Protein AF-A0A1L6TC59-F1 (afdb_monomer_lite)

pLDDT: mean 91.4, std 10.43, range [41.75, 98.44]

Radius of gyration: 25.55 Å; chains: 1; bounding box: 69×34×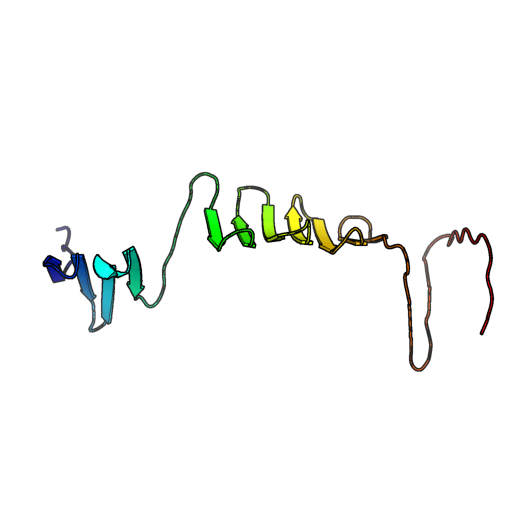67 Å

Foldseek 3Di:
DPDPQWPDWDADPQGIKTWGDDPNDIWIWTQGDVVSDTDTDDPDDDDDDPAKDWDDDVQWIWIDGPFKTKTDDPDFAIWMDGPQKTWGDDPHWIFIDHPDTDTDDPDDDDDDPPDDDDDDPDDDDDDDPDDDDD

Sequence (134 aa):
MASSIISSVISDKDGVELNALKDDKTTTLSLQSEQSLLTAAADEILVKAQKNQVLSVQDSSISVDDKSIQLSVGDGTYIKIEDGKIELSCNGNSIELGSDIKINGANITVSSQNTTTVSATQEVALKAMTVSAS

Structure (mmCIF, N/CA/C/O backbone):
data_AF-A0A1L6TC59-F1
#
_entry.id   AF-A0A1L6TC59-F1
#
loop_
_atom_site.group_PDB
_atom_site.id
_atom_site.type_symbol
_atom_site.label_atom_id
_atom_site.label_alt_id
_atom_site.label_comp_id
_atom_site.label_asym_id
_atom_site.label_entity_id
_atom_site.label_seq_id
_atom_site.pdbx_PDB_ins_code
_atom_site.Cartn_x
_atom_site.Cartn_y
_atom_site.Cartn_z
_atom_site.occupancy
_atom_site.B_iso_or_equiv
_atom_site.auth_seq_id
_atom_site.auth_comp_id
_atom_site.auth_asym_id
_atom_site.auth_atom_id
_atom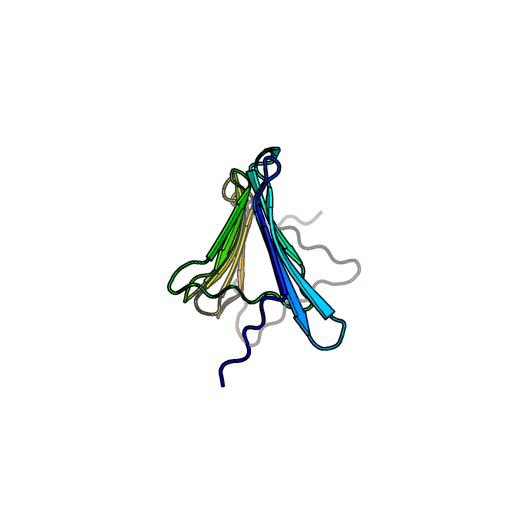_site.pdbx_PDB_model_num
ATOM 1 N N . MET A 1 1 ? -35.138 -13.874 19.496 1.00 41.75 1 MET A N 1
ATOM 2 C CA . MET A 1 1 ? -34.693 -13.016 20.614 1.00 41.75 1 MET A CA 1
ATOM 3 C C . MET A 1 1 ? -33.309 -12.512 20.265 1.00 41.75 1 MET A C 1
ATOM 5 O O . MET A 1 1 ? -32.438 -13.340 20.035 1.00 41.75 1 MET A O 1
ATOM 9 N N . ALA A 1 2 ? -33.124 -11.201 20.107 1.00 42.78 2 ALA A N 1
ATOM 10 C CA . ALA A 1 2 ? -31.795 -10.640 19.885 1.00 42.78 2 ALA A CA 1
ATOM 11 C C . ALA A 1 2 ? -31.017 -10.781 21.198 1.00 42.78 2 AL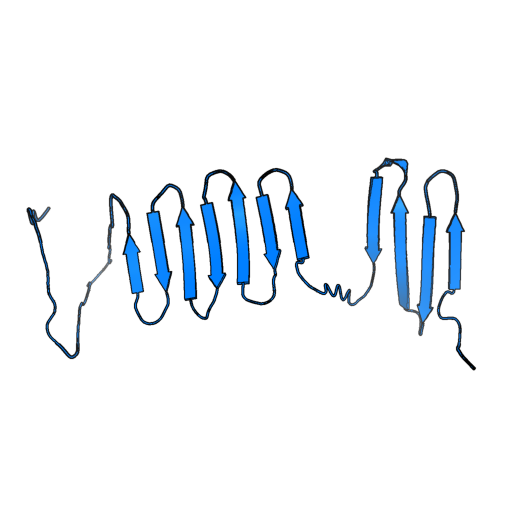A A C 1
ATOM 13 O O . ALA A 1 2 ? -31.303 -10.078 22.163 1.00 42.78 2 ALA A O 1
ATOM 14 N N . SER A 1 3 ? -30.118 -11.762 21.267 1.00 53.88 3 SER A N 1
ATOM 15 C CA . SER A 1 3 ? -29.187 -11.882 22.386 1.00 53.88 3 SER A CA 1
ATOM 16 C C . SER A 1 3 ? -28.297 -10.648 22.345 1.00 53.88 3 SER A C 1
ATOM 18 O O . SER A 1 3 ? -27.533 -10.488 21.397 1.00 53.88 3 SER A O 1
ATOM 20 N N . SER A 1 4 ? -28.433 -9.743 23.313 1.00 54.75 4 SER A N 1
ATOM 21 C CA . SER A 1 4 ? -27.481 -8.644 23.460 1.00 54.75 4 SER A CA 1
ATOM 22 C C . SER A 1 4 ? -26.103 -9.255 23.721 1.00 54.75 4 SER A C 1
ATOM 24 O O . SER A 1 4 ? -25.932 -9.974 24.699 1.00 54.75 4 SER A O 1
ATOM 26 N N . ILE A 1 5 ? -25.157 -9.030 22.806 1.00 76.88 5 ILE A N 1
ATOM 27 C CA . ILE A 1 5 ? -23.789 -9.586 22.837 1.00 76.88 5 ILE A CA 1
ATOM 28 C C . ILE A 1 5 ? -22.891 -8.784 23.804 1.00 76.88 5 ILE A C 1
ATOM 30 O O . ILE A 1 5 ? -21.811 -9.232 24.179 1.00 76.88 5 ILE A O 1
ATOM 34 N N . ILE A 1 6 ? -23.344 -7.600 24.236 1.00 82.06 6 ILE A N 1
ATOM 35 C CA . ILE A 1 6 ? -22.612 -6.733 25.164 1.00 82.06 6 ILE A CA 1
ATOM 36 C C . ILE A 1 6 ? -22.714 -7.317 26.574 1.00 82.06 6 ILE A C 1
ATOM 38 O O . ILE A 1 6 ? -23.806 -7.379 27.142 1.00 82.06 6 ILE A O 1
ATOM 42 N N . SER A 1 7 ? -21.571 -7.722 27.127 1.00 87.00 7 SER A N 1
ATOM 43 C CA . SER A 1 7 ? -21.454 -8.261 28.482 1.00 87.00 7 SER A CA 1
ATOM 44 C C . SER A 1 7 ? -21.282 -7.163 29.528 1.00 87.00 7 SER A C 1
ATOM 46 O O . SER A 1 7 ? -21.800 -7.301 30.634 1.00 87.00 7 SER A O 1
ATOM 48 N N . SER A 1 8 ? -20.582 -6.069 29.206 1.00 91.94 8 SER A N 1
ATOM 49 C CA . SER A 1 8 ? -20.462 -4.921 30.111 1.00 91.94 8 SER A CA 1
ATOM 50 C C . SER A 1 8 ? -20.146 -3.611 29.390 1.00 91.94 8 SER A C 1
ATOM 52 O O . SER A 1 8 ? -19.611 -3.592 28.281 1.00 91.94 8 SER A O 1
ATOM 54 N N . VAL A 1 9 ? -20.495 -2.511 30.059 1.00 94.06 9 VAL A N 1
ATOM 55 C CA . VAL A 1 9 ? -20.098 -1.144 29.715 1.00 94.06 9 VAL A CA 1
ATOM 56 C C . VAL A 1 9 ? -19.513 -0.518 30.974 1.00 94.06 9 VAL A C 1
ATOM 58 O O . VAL A 1 9 ? -20.197 -0.463 31.997 1.00 94.06 9 VAL A O 1
ATOM 61 N N . ILE A 1 10 ? -18.264 -0.069 30.910 1.00 92.88 10 ILE A N 1
ATOM 62 C CA . ILE A 1 10 ? -17.589 0.666 31.982 1.00 92.88 10 ILE A CA 1
ATOM 63 C C . ILE A 1 10 ? -17.434 2.104 31.497 1.00 92.88 10 ILE A C 1
ATOM 65 O O . ILE A 1 10 ? -17.012 2.336 30.369 1.00 92.88 10 ILE A O 1
ATOM 69 N N . SER A 1 11 ? -17.820 3.074 32.322 1.00 95.56 11 SER A N 1
ATOM 70 C CA . SER A 1 11 ? -17.607 4.490 32.037 1.00 95.56 11 SER A CA 1
ATOM 71 C C . SER A 1 11 ? -17.190 5.195 33.316 1.00 95.56 11 SER A C 1
ATOM 73 O O . SER A 1 11 ? -17.922 5.178 34.306 1.00 95.56 11 SER A O 1
ATOM 75 N N . ASP A 1 12 ? -16.004 5.788 33.291 1.00 93.62 12 ASP A N 1
ATOM 76 C CA . ASP A 1 12 ? -15.398 6.473 34.426 1.00 93.62 12 ASP A CA 1
ATOM 77 C C . ASP A 1 12 ? -14.526 7.652 33.953 1.00 93.62 12 ASP A C 1
ATOM 79 O O . ASP A 1 12 ? -14.689 8.166 32.844 1.00 93.62 12 ASP A O 1
ATOM 83 N N . LYS A 1 13 ? -13.632 8.135 34.823 1.00 93.25 13 LYS A N 1
ATOM 84 C CA . LYS A 1 13 ? -12.718 9.242 34.509 1.00 93.25 13 LYS A CA 1
ATOM 85 C C . LYS A 1 13 ? -11.688 8.880 33.427 1.00 93.25 13 LYS A C 1
ATOM 87 O O . LYS A 1 13 ? -11.228 9.777 32.721 1.00 93.25 13 LYS A O 1
ATOM 92 N N . ASP A 1 14 ? -11.348 7.598 33.307 1.00 92.25 14 ASP A N 1
ATOM 93 C CA . ASP A 1 14 ? -10.318 7.073 32.409 1.00 92.25 14 ASP A CA 1
ATOM 94 C C . ASP A 1 14 ? -10.893 6.804 31.010 1.00 92.25 14 ASP A C 1
ATOM 96 O O . ASP A 1 14 ? -10.160 6.813 30.017 1.00 92.25 14 ASP A O 1
ATOM 100 N N . GLY A 1 15 ? -12.222 6.671 30.905 1.00 95.38 15 GLY A N 1
ATOM 101 C CA . GLY A 1 15 ? -12.934 6.742 29.638 1.00 95.38 15 GLY A CA 1
ATOM 102 C C . GLY A 1 15 ? -14.179 5.867 29.561 1.00 95.38 15 GLY A C 1
ATOM 103 O O . GLY A 1 15 ? -14.982 5.812 30.493 1.00 95.38 15 GLY A O 1
ATOM 104 N N . VAL A 1 16 ? -14.375 5.227 28.406 1.00 96.38 16 VAL A N 1
ATOM 105 C CA . VAL A 1 16 ? -15.480 4.289 28.154 1.00 96.38 16 VAL A CA 1
ATOM 106 C C . VAL A 1 16 ? -14.916 2.991 27.602 1.00 96.38 16 VAL A C 1
ATOM 108 O O . VAL A 1 16 ? -14.161 3.022 26.638 1.00 96.38 16 VAL A O 1
ATOM 111 N N . GLU A 1 17 ? -15.330 1.860 28.157 1.00 95.88 17 GLU A N 1
ATOM 112 C CA . GLU A 1 17 ? -14.983 0.522 27.692 1.00 95.88 17 GLU A CA 1
ATOM 113 C C . GLU A 1 17 ? -16.252 -0.303 27.468 1.00 95.88 17 GLU A C 1
ATOM 115 O O . GLU A 1 17 ? -17.131 -0.390 28.328 1.00 95.88 17 GLU A O 1
ATOM 120 N N . LEU A 1 18 ? -16.349 -0.913 26.292 1.00 95.38 18 LEU A N 1
ATOM 121 C CA . LEU A 1 18 ? -17.414 -1.826 25.904 1.00 95.38 18 LEU A CA 1
ATOM 122 C C . LEU A 1 18 ? -16.824 -3.223 25.775 1.00 95.38 18 LEU A C 1
ATOM 124 O O . LEU A 1 18 ? -15.936 -3.435 24.951 1.00 95.38 18 LEU A O 1
ATOM 128 N N . ASN A 1 19 ? -17.355 -4.176 26.537 1.00 94.00 19 ASN A N 1
ATOM 129 C CA . ASN A 1 19 ? -16.958 -5.575 26.456 1.00 94.00 19 ASN A CA 1
ATOM 130 C C . ASN A 1 19 ? -18.105 -6.433 25.937 1.00 94.00 19 ASN A C 1
ATOM 132 O O . ASN A 1 19 ? -19.258 -6.301 26.359 1.00 94.00 19 ASN A O 1
ATOM 136 N N . ALA A 1 20 ? -17.760 -7.350 25.046 1.00 92.88 20 ALA A N 1
ATOM 137 C CA . ALA A 1 20 ? -18.623 -8.404 24.550 1.00 92.88 20 ALA A CA 1
ATOM 138 C C . ALA A 1 20 ? -17.961 -9.756 24.815 1.00 92.88 20 ALA A C 1
ATOM 140 O O . ALA A 1 20 ? -16.822 -9.969 24.402 1.00 92.88 20 ALA A O 1
ATOM 141 N N . LEU A 1 21 ? -18.678 -10.665 25.478 1.00 90.06 21 LEU A N 1
ATOM 142 C CA . LEU A 1 21 ? -18.200 -12.009 25.792 1.00 90.06 21 LEU A CA 1
ATOM 143 C C . LEU A 1 21 ? -18.996 -13.038 24.990 1.00 90.06 21 LEU A C 1
ATOM 145 O O . LEU A 1 21 ? -20.228 -13.063 25.045 1.00 90.06 21 LEU A O 1
ATOM 149 N N . LYS A 1 22 ? -18.293 -13.913 24.276 1.00 88.19 22 LYS A N 1
ATOM 150 C CA . LYS A 1 22 ? -18.894 -15.059 23.596 1.00 88.19 22 LYS A CA 1
ATOM 151 C C . LYS A 1 22 ? -17.917 -16.226 23.595 1.00 88.19 22 LYS A C 1
ATOM 153 O O . LYS A 1 22 ? -16.797 -16.065 23.129 1.00 88.19 22 LYS A O 1
ATOM 158 N N . ASP A 1 23 ? -18.365 -17.392 24.060 1.00 85.81 23 ASP A N 1
ATOM 159 C CA . ASP A 1 23 ? -17.591 -18.642 24.029 1.00 85.81 23 ASP A CA 1
ATOM 160 C C . ASP A 1 23 ? -16.164 -18.461 24.598 1.00 85.81 23 ASP A C 1
ATOM 162 O O . ASP A 1 23 ? -15.176 -18.806 23.954 1.00 85.81 23 ASP A O 1
ATOM 166 N N . ASP A 1 24 ? -16.067 -17.829 25.774 1.00 83.88 24 ASP A N 1
ATOM 167 C CA . ASP A 1 24 ? -14.825 -17.462 26.484 1.00 83.88 24 ASP A CA 1
ATOM 168 C C . ASP A 1 24 ? -13.895 -16.467 25.766 1.00 83.88 24 ASP A C 1
ATOM 170 O O . ASP A 1 24 ? -12.806 -16.160 26.255 1.00 83.88 24 ASP A O 1
ATOM 174 N N . LYS A 1 25 ? -14.323 -15.902 24.634 1.00 87.44 25 LYS A N 1
ATOM 175 C CA . LYS A 1 25 ? -13.618 -14.817 23.948 1.00 87.44 25 LYS A CA 1
ATOM 176 C C . LYS A 1 25 ? -14.209 -13.469 24.324 1.00 87.44 25 LYS A C 1
ATOM 178 O O . LYS A 1 25 ? -15.425 -13.274 24.263 1.00 87.44 25 LYS A O 1
ATOM 183 N N . THR A 1 26 ? -13.329 -12.525 24.639 1.00 90.56 26 THR A N 1
ATOM 184 C CA . THR A 1 26 ? -13.690 -11.131 24.898 1.00 90.56 26 THR A CA 1
ATOM 185 C C . THR A 1 26 ? -13.324 -10.274 23.696 1.00 90.56 26 THR A C 1
ATOM 187 O O . THR A 1 26 ? -12.207 -10.342 23.190 1.00 90.56 26 THR A O 1
ATOM 190 N N . THR A 1 27 ? -14.269 -9.459 23.245 1.00 94.62 27 THR A N 1
ATOM 191 C CA . THR A 1 27 ? -14.020 -8.331 22.346 1.00 94.62 27 THR A CA 1
ATOM 192 C C . THR A 1 27 ? -14.183 -7.043 23.134 1.00 94.62 27 THR A C 1
ATOM 194 O O . THR A 1 27 ? -15.197 -6.874 23.815 1.00 94.62 27 THR A O 1
ATOM 197 N N . THR A 1 28 ? -13.216 -6.141 23.010 1.00 95.38 28 THR A N 1
ATOM 198 C CA . THR A 1 28 ? -13.194 -4.870 23.739 1.00 95.38 28 THR A CA 1
ATOM 199 C C . THR A 1 28 ? -13.107 -3.701 22.764 1.00 95.38 28 THR A C 1
ATOM 201 O O . THR A 1 28 ? -12.350 -3.753 21.794 1.00 95.38 28 THR A O 1
ATOM 204 N N . LEU A 1 29 ? -13.873 -2.642 23.024 1.00 96.62 29 LEU A N 1
ATOM 205 C CA . LEU A 1 29 ? -13.766 -1.341 22.362 1.00 96.62 29 LEU A CA 1
ATOM 206 C C . LEU A 1 29 ? -13.657 -0.263 23.443 1.00 96.62 29 LEU A C 1
ATOM 208 O O . LEU A 1 29 ? -14.596 -0.101 24.224 1.00 96.62 29 LEU A O 1
ATOM 212 N N . SER A 1 30 ? -12.548 0.476 23.473 1.00 96.44 30 SER A N 1
ATOM 213 C CA . SER A 1 30 ? -12.266 1.448 24.535 1.00 96.44 30 SER A CA 1
ATOM 214 C C . SER A 1 30 ? -11.897 2.821 23.985 1.00 96.44 30 SER A C 1
ATOM 216 O O . SER A 1 30 ? -11.045 2.939 23.109 1.00 96.44 30 SER A O 1
ATOM 218 N N . LEU A 1 31 ? -12.504 3.868 24.540 1.00 96.69 31 LEU A N 1
ATOM 219 C CA . LEU A 1 31 ? -12.097 5.261 24.379 1.00 96.69 31 LEU A CA 1
ATOM 220 C C . LEU A 1 31 ? -11.371 5.694 25.653 1.00 96.69 31 LEU A C 1
ATOM 222 O O . LEU A 1 31 ? -12.011 5.796 26.694 1.00 96.69 31 LEU A O 1
ATOM 226 N N . GLN A 1 32 ? -10.070 5.959 25.567 1.00 94.88 32 GLN A N 1
ATOM 227 C CA . GLN A 1 32 ? -9.228 6.384 26.685 1.00 94.88 32 GLN A CA 1
ATOM 228 C C . GLN A 1 32 ? -9.080 7.909 26.683 1.00 94.88 32 GLN A C 1
ATOM 230 O O . GLN A 1 32 ? -8.529 8.490 25.741 1.00 94.88 32 GLN A O 1
ATOM 235 N N . SER A 1 33 ? -9.604 8.564 27.720 1.00 91.19 33 SER A N 1
ATOM 236 C CA . SER A 1 33 ? -9.730 10.026 27.788 1.00 91.19 33 SER A CA 1
ATOM 237 C C . SER A 1 33 ? -8.371 10.726 27.901 1.00 91.19 33 SER A C 1
ATOM 239 O O . SER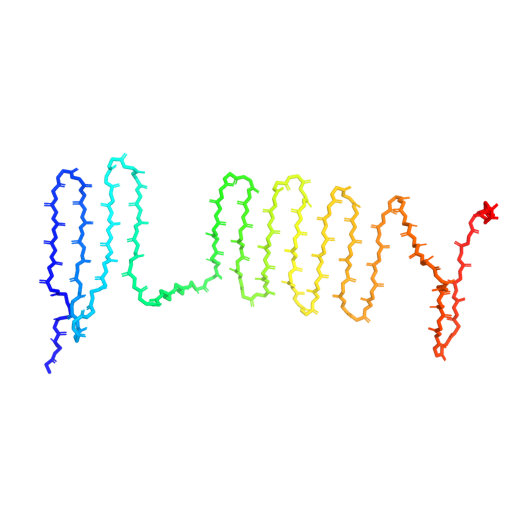 A 1 33 ? -8.124 11.699 27.189 1.00 91.19 33 SER A O 1
ATOM 241 N N . GLU A 1 34 ? -7.468 10.208 28.739 1.00 92.50 34 GLU A N 1
ATOM 242 C CA . GLU A 1 34 ? -6.158 10.817 29.004 1.00 92.50 34 GLU A CA 1
ATOM 243 C C . GLU A 1 34 ? -5.242 10.800 27.770 1.00 92.50 34 GLU A C 1
ATOM 245 O O . GLU A 1 34 ? -4.504 11.754 27.528 1.00 92.50 34 GLU A O 1
ATOM 250 N N . GLN A 1 35 ? -5.308 9.737 26.965 1.00 93.06 35 GLN A N 1
ATOM 251 C CA . GLN A 1 35 ? -4.483 9.564 25.766 1.00 93.06 35 GLN A CA 1
ATOM 252 C C . GLN A 1 35 ? -5.182 10.030 24.483 1.00 93.06 35 GLN A C 1
ATOM 254 O O . GLN A 1 35 ? -4.552 10.040 23.427 1.00 93.06 35 GLN A O 1
ATOM 259 N N . SER A 1 36 ? -6.469 10.403 24.547 1.00 93.38 36 SER A N 1
ATOM 260 C CA . SER A 1 36 ? -7.309 10.652 23.362 1.00 93.38 36 SER A CA 1
ATOM 261 C C . SER A 1 36 ? -7.247 9.496 22.351 1.00 93.38 36 SER A C 1
ATOM 263 O O . SER A 1 36 ? -7.127 9.709 21.143 1.00 93.38 36 SER A O 1
ATOM 265 N N . LEU A 1 37 ? -7.293 8.261 22.859 1.00 95.25 37 LEU A N 1
ATOM 266 C CA . LEU A 1 37 ? -7.043 7.049 22.083 1.00 95.25 37 LEU A CA 1
ATOM 267 C C . LEU A 1 37 ? -8.302 6.185 21.996 1.00 95.25 37 LEU A C 1
ATOM 269 O O . LEU A 1 37 ? -8.950 5.915 23.002 1.00 95.25 37 LEU A O 1
ATOM 273 N N . LEU A 1 38 ? -8.618 5.710 20.792 1.00 96.12 38 LEU A N 1
ATOM 274 C CA . LEU A 1 38 ? -9.610 4.663 20.565 1.00 96.12 38 LEU A CA 1
ATOM 275 C C . LEU A 1 38 ? -8.877 3.346 20.294 1.00 96.12 38 LEU A C 1
ATOM 277 O O . LEU A 1 38 ? -8.078 3.272 19.361 1.00 96.12 38 LEU A O 1
ATOM 281 N N . THR A 1 39 ? -9.158 2.309 21.078 1.00 95.94 39 THR A N 1
ATOM 282 C CA . THR A 1 39 ? -8.592 0.968 20.902 1.00 95.94 39 THR A CA 1
ATOM 283 C C . THR A 1 39 ? -9.694 -0.061 20.697 1.00 95.94 39 THR A C 1
ATOM 285 O O . THR A 1 39 ? -10.787 0.047 21.249 1.00 95.94 39 THR A O 1
ATOM 288 N N . ALA A 1 40 ? -9.405 -1.076 19.889 1.00 96.19 40 ALA A N 1
ATOM 289 C CA . ALA A 1 40 ? -10.257 -2.240 19.721 1.00 96.19 40 ALA A CA 1
ATOM 290 C C . ALA A 1 40 ? -9.391 -3.498 19.815 1.00 96.19 40 ALA A C 1
ATOM 292 O O . ALA A 1 40 ? -8.327 -3.563 19.198 1.00 96.19 40 ALA A O 1
ATOM 293 N N . ALA A 1 41 ? -9.843 -4.481 20.588 1.00 95.06 41 ALA A N 1
ATOM 294 C CA . ALA A 1 41 ? -9.193 -5.775 20.742 1.00 95.06 41 ALA A CA 1
ATOM 295 C C . ALA A 1 41 ? -10.188 -6.878 20.366 1.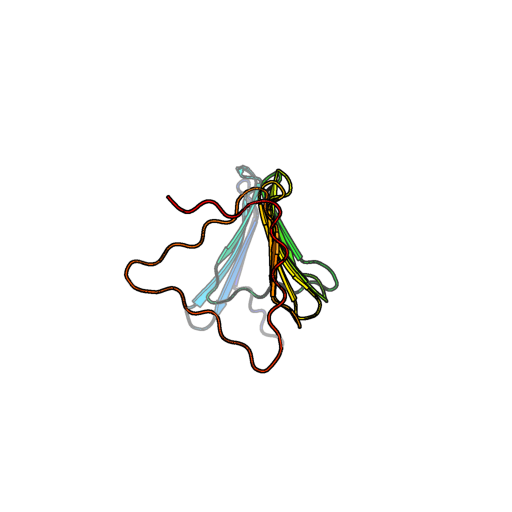00 95.06 41 ALA A C 1
ATOM 297 O O . ALA A 1 41 ? -11.238 -7.016 20.994 1.00 95.06 41 ALA A O 1
ATOM 298 N N . ALA A 1 42 ? -9.865 -7.626 19.313 1.00 93.38 42 ALA A N 1
ATOM 299 C CA . ALA A 1 42 ? -10.651 -8.731 18.774 1.00 93.38 42 ALA A CA 1
ATOM 300 C C . ALA A 1 42 ? -9.743 -9.646 17.934 1.00 93.38 42 ALA A C 1
ATOM 302 O O . ALA A 1 42 ? -8.673 -9.213 17.507 1.00 93.38 42 ALA A O 1
ATOM 303 N N . ASP A 1 43 ? -10.197 -10.868 17.637 1.00 92.12 43 ASP A N 1
ATOM 304 C CA . ASP A 1 43 ? -9.518 -11.754 16.675 1.00 92.12 43 ASP A CA 1
ATOM 305 C C . ASP A 1 43 ? -9.477 -11.123 15.268 1.00 92.12 43 ASP A C 1
ATOM 307 O O . ASP A 1 43 ? -8.490 -11.252 14.548 1.00 92.12 43 ASP A O 1
ATOM 311 N N . GLU A 1 44 ? -10.544 -10.412 14.886 1.00 93.62 44 GLU A N 1
ATOM 312 C CA . GLU A 1 44 ? -10.676 -9.726 13.600 1.00 93.62 44 GLU A CA 1
ATOM 313 C C . GLU A 1 44 ? -11.406 -8.386 13.775 1.00 93.62 44 GLU A C 1
ATOM 315 O O . GLU A 1 44 ? -12.423 -8.301 14.467 1.00 93.62 44 GLU A O 1
ATOM 320 N N . ILE A 1 45 ? -10.915 -7.337 13.106 1.00 94.94 45 ILE A N 1
ATOM 321 C CA . ILE A 1 45 ? -11.559 -6.018 13.054 1.00 94.94 45 ILE A CA 1
ATOM 322 C C . ILE A 1 45 ? -11.846 -5.678 11.593 1.00 94.94 45 ILE A C 1
ATOM 324 O O . ILE A 1 45 ? -10.934 -5.534 10.782 1.00 94.94 45 ILE A O 1
ATOM 328 N N . LEU A 1 46 ? -13.126 -5.508 11.263 1.00 94.81 46 LEU A N 1
ATOM 329 C CA . LEU A 1 46 ? -13.577 -5.130 9.927 1.00 94.81 46 LEU A CA 1
ATOM 330 C C . LEU A 1 46 ? -14.030 -3.670 9.909 1.00 94.81 46 LEU A C 1
ATOM 332 O O . LEU A 1 46 ? -15.099 -3.338 10.420 1.00 94.81 46 LEU A O 1
ATOM 336 N N . VAL A 1 47 ? -13.249 -2.805 9.261 1.00 94.50 47 VAL A N 1
ATOM 337 C CA . VAL A 1 47 ? -13.594 -1.389 9.075 1.00 94.50 47 VAL A CA 1
ATOM 338 C C . VAL A 1 47 ? -14.047 -1.164 7.634 1.00 94.50 47 VAL A C 1
ATOM 340 O O . VAL A 1 47 ? -13.243 -1.245 6.710 1.00 94.50 47 VAL A O 1
ATOM 343 N N . LYS A 1 48 ? -15.339 -0.876 7.433 1.00 94.06 48 LYS A N 1
ATOM 344 C CA . LYS A 1 48 ? -15.919 -0.565 6.114 1.00 94.06 48 LYS A CA 1
ATOM 345 C C . LYS A 1 48 ? -16.180 0.931 5.982 1.00 94.06 48 LYS A C 1
ATOM 347 O O . LYS A 1 48 ? -16.873 1.506 6.817 1.00 94.06 48 LYS A O 1
ATOM 352 N N . ALA A 1 49 ? -15.695 1.531 4.902 1.00 94.19 49 ALA A N 1
ATOM 353 C CA . ALA A 1 49 ? -16.011 2.902 4.514 1.00 94.19 49 ALA A CA 1
ATOM 354 C C . ALA A 1 49 ? -16.844 2.910 3.222 1.00 94.19 49 ALA A C 1
ATOM 356 O O . ALA A 1 49 ? -16.716 2.016 2.392 1.00 94.19 49 ALA A O 1
ATOM 357 N N . GLN A 1 50 ? -17.707 3.916 3.047 1.00 93.00 50 GLN A N 1
ATOM 358 C CA . GLN A 1 50 ? -18.509 4.076 1.820 1.00 93.00 50 GLN A CA 1
ATOM 359 C C . GLN A 1 50 ? -17.752 4.769 0.682 1.00 93.00 50 GLN A C 1
ATOM 361 O O . GLN A 1 50 ? -18.204 4.736 -0.458 1.00 93.00 50 GLN A O 1
ATOM 366 N N . LYS A 1 51 ? -16.665 5.472 1.008 1.00 91.56 51 LYS A N 1
ATOM 367 C CA . LYS A 1 51 ? -15.880 6.264 0.061 1.00 91.56 51 LYS A CA 1
ATOM 368 C C . LYS A 1 51 ? -14.400 5.995 0.279 1.00 91.56 51 LYS A C 1
ATOM 370 O O . LYS A 1 51 ? -13.849 5.098 -0.337 1.00 91.56 51 LYS A O 1
ATOM 375 N N . ASN A 1 52 ? -13.808 6.712 1.232 1.00 94.69 52 ASN A N 1
ATOM 376 C CA . ASN A 1 52 ? -12.376 6.691 1.473 1.00 94.69 52 ASN A CA 1
ATOM 377 C C . ASN A 1 52 ? -12.108 6.212 2.896 1.00 94.69 52 ASN A C 1
ATOM 379 O O . ASN A 1 52 ? -12.814 6.593 3.835 1.00 94.69 52 ASN A O 1
ATOM 383 N N . GLN A 1 53 ? -11.058 5.421 3.049 1.00 97.50 53 GLN A N 1
ATOM 384 C CA . GLN A 1 53 ? -10.461 5.087 4.329 1.00 97.50 53 GLN A CA 1
ATOM 385 C C . GLN A 1 53 ? -9.039 5.637 4.339 1.00 97.50 53 GLN A C 1
ATOM 387 O O . GLN A 1 53 ? -8.263 5.352 3.432 1.00 97.50 53 GLN A O 1
ATOM 392 N N . VAL A 1 54 ? -8.710 6.443 5.349 1.00 96.88 54 VAL A N 1
ATOM 393 C CA . VAL A 1 54 ? -7.387 7.056 5.496 1.00 96.88 54 VAL A CA 1
ATOM 394 C C . VAL A 1 54 ? -6.861 6.758 6.893 1.00 96.88 54 VAL A C 1
ATOM 396 O O . VAL A 1 54 ? -7.523 7.066 7.883 1.00 96.88 54 VAL A O 1
ATOM 399 N N . LEU A 1 55 ? -5.668 6.173 6.962 1.00 97.06 55 LEU A N 1
ATOM 400 C CA . LEU A 1 55 ? -4.861 6.065 8.173 1.00 97.06 55 LEU A CA 1
ATOM 401 C C . LEU A 1 55 ? -3.658 6.992 8.010 1.00 97.06 55 LEU A C 1
ATOM 403 O O . LEU A 1 55 ? -2.862 6.789 7.099 1.00 97.06 55 LEU A O 1
ATOM 407 N N . SER A 1 56 ? -3.520 8.008 8.861 1.00 97.12 56 SER A N 1
ATOM 408 C CA . SER A 1 56 ? -2.497 9.048 8.699 1.00 97.12 56 SER A CA 1
ATOM 409 C C . SER A 1 56 ? -1.763 9.372 9.993 1.00 97.12 56 SER A C 1
ATOM 411 O O . SER A 1 56 ? -2.378 9.457 11.056 1.00 97.12 56 SER A O 1
ATOM 413 N N . VAL A 1 57 ? -0.465 9.647 9.875 1.00 96.69 57 VAL A N 1
ATOM 414 C CA . VAL A 1 57 ? 0.374 10.244 10.918 1.00 96.69 57 VAL A CA 1
ATOM 415 C C . VAL A 1 57 ? 1.166 11.374 10.269 1.00 96.69 57 VAL A C 1
ATOM 417 O O . VAL A 1 57 ? 2.047 11.115 9.452 1.00 96.69 57 VAL A O 1
ATOM 420 N N . GLN A 1 58 ? 0.857 12.622 10.636 1.00 95.31 58 GLN A N 1
ATOM 421 C CA . GLN A 1 58 ? 1.434 13.814 9.996 1.00 95.31 58 GLN A CA 1
ATOM 422 C C . GLN A 1 58 ? 1.272 13.741 8.462 1.00 95.31 58 GLN A C 1
ATOM 424 O O . GLN A 1 58 ? 0.155 13.540 7.989 1.00 95.31 58 GLN A O 1
ATOM 429 N N . ASP A 1 59 ? 2.367 13.847 7.705 1.00 94.62 59 ASP A N 1
ATOM 430 C CA . ASP A 1 59 ? 2.379 13.806 6.236 1.00 94.62 59 ASP A CA 1
ATOM 431 C C . ASP A 1 59 ? 2.433 12.378 5.659 1.00 94.62 59 ASP A C 1
ATOM 433 O O . ASP A 1 59 ? 2.451 12.186 4.441 1.00 94.62 59 ASP A O 1
ATOM 437 N N . SER A 1 60 ? 2.485 11.357 6.520 1.00 97.56 60 SER A N 1
ATOM 438 C CA . SER A 1 60 ? 2.455 9.955 6.104 1.00 97.56 60 SER A CA 1
ATOM 439 C C . SER A 1 60 ? 1.033 9.413 6.144 1.00 97.56 60 SER A C 1
ATOM 441 O O . SER A 1 60 ? 0.300 9.642 7.109 1.00 97.56 60 SER A O 1
ATOM 443 N N . SER A 1 61 ? 0.631 8.669 5.115 1.00 97.94 61 SER A N 1
ATOM 444 C CA . SER A 1 61 ? -0.716 8.104 5.040 1.00 97.94 61 SER A CA 1
ATOM 445 C C . SER A 1 61 ? -0.795 6.786 4.275 1.00 97.94 61 SER A C 1
ATOM 447 O O . SER A 1 61 ? 0.007 6.506 3.385 1.00 97.94 61 SER A O 1
ATOM 449 N N . ILE A 1 62 ? -1.800 5.991 4.636 1.00 98.12 62 ILE A N 1
ATOM 450 C CA . ILE A 1 62 ? -2.342 4.888 3.850 1.00 98.12 62 ILE A CA 1
ATOM 451 C C . ILE A 1 62 ? -3.772 5.285 3.495 1.00 98.12 62 ILE A C 1
ATOM 453 O O . ILE A 1 62 ? -4.595 5.479 4.393 1.00 98.12 62 ILE A O 1
ATOM 457 N N . SER A 1 63 ? -4.070 5.415 2.207 1.00 97.50 63 SER A N 1
ATOM 458 C CA . SER A 1 63 ? -5.410 5.718 1.714 1.00 97.50 63 SER A CA 1
ATOM 459 C C . SER A 1 63 ? -5.921 4.605 0.814 1.00 97.50 63 SER A C 1
ATOM 461 O O . SER A 1 63 ? -5.211 4.131 -0.071 1.00 97.50 63 SER A O 1
ATOM 463 N N . VAL A 1 64 ? -7.170 4.215 1.038 1.00 97.69 64 VAL A N 1
ATOM 464 C CA . VAL A 1 64 ? -7.914 3.270 0.207 1.00 97.69 64 VAL A CA 1
ATOM 465 C C . VAL A 1 64 ? -9.196 3.957 -0.241 1.00 97.69 64 VAL A C 1
ATOM 467 O O . VAL A 1 64 ? -9.950 4.466 0.596 1.00 97.69 64 VAL A O 1
ATOM 470 N N . ASP A 1 65 ? -9.440 3.969 -1.544 1.00 95.12 65 ASP A N 1
ATOM 471 C CA . ASP A 1 65 ? -10.704 4.396 -2.145 1.00 95.12 65 ASP A CA 1
ATOM 472 C C . ASP A 1 65 ? -11.242 3.318 -3.106 1.00 95.12 65 ASP A C 1
ATOM 474 O O . ASP A 1 65 ? -10.804 2.166 -3.078 1.00 95.12 65 ASP A O 1
ATOM 478 N N . ASP A 1 66 ? -12.257 3.651 -3.904 1.00 94.00 66 ASP A N 1
ATOM 479 C CA . ASP A 1 66 ? -12.932 2.705 -4.796 1.00 94.00 66 ASP A CA 1
ATOM 480 C C . ASP A 1 66 ? -12.071 2.239 -5.981 1.00 94.00 66 ASP A C 1
ATOM 482 O O . ASP A 1 66 ? -12.395 1.226 -6.608 1.00 94.00 66 ASP A O 1
ATOM 486 N N . LYS A 1 67 ? -10.990 2.960 -6.294 1.00 94.81 67 LYS A N 1
ATOM 487 C CA . LYS A 1 67 ? -10.152 2.736 -7.482 1.00 94.81 67 LYS A CA 1
ATOM 488 C C . LYS A 1 67 ? -8.673 2.601 -7.165 1.00 94.81 67 LYS A C 1
ATOM 490 O O . LYS A 1 67 ? -7.915 2.158 -8.032 1.00 94.81 67 LYS A O 1
ATOM 495 N N . SER A 1 68 ? -8.260 2.982 -5.960 1.00 97.19 68 SER A N 1
ATOM 496 C CA . SER A 1 68 ? -6.861 3.116 -5.614 1.00 97.19 68 SER A CA 1
ATOM 497 C C . SER A 1 68 ? -6.516 2.695 -4.188 1.00 97.19 68 SER A C 1
ATOM 499 O O . SER A 1 68 ? -7.317 2.749 -3.250 1.00 97.19 68 SER A O 1
ATOM 501 N N . ILE A 1 69 ? -5.264 2.269 -4.043 1.00 98.12 69 ILE A N 1
ATOM 502 C CA . ILE A 1 69 ? -4.582 2.068 -2.767 1.00 98.12 69 ILE A CA 1
ATOM 503 C C . ILE A 1 69 ? -3.279 2.854 -2.849 1.00 98.12 69 ILE A C 1
ATOM 505 O O . ILE A 1 69 ? -2.488 2.635 -3.767 1.00 98.12 69 ILE A O 1
ATOM 509 N N . GLN A 1 70 ? -3.034 3.744 -1.892 1.00 98.06 70 GLN A N 1
ATOM 510 C CA . GLN A 1 70 ? -1.824 4.557 -1.859 1.00 98.06 70 GLN A CA 1
ATOM 511 C C . GLN A 1 70 ? -1.180 4.548 -0.475 1.00 98.06 70 GLN A C 1
ATOM 513 O O . GLN A 1 70 ? -1.850 4.703 0.544 1.00 98.06 70 GLN A O 1
ATOM 518 N N . LEU A 1 71 ? 0.141 4.391 -0.460 1.00 98.38 71 LEU A N 1
ATOM 519 C CA . LEU A 1 71 ? 1.006 4.612 0.689 1.00 98.38 71 LEU A CA 1
ATOM 520 C C . LEU A 1 71 ? 1.875 5.828 0.372 1.00 98.38 71 LEU A C 1
ATOM 522 O O . LEU A 1 71 ? 2.555 5.828 -0.648 1.00 98.38 71 LEU A O 1
ATOM 526 N N . SER A 1 72 ? 1.862 6.852 1.220 1.00 97.38 72 SER A N 1
ATOM 527 C CA . SER A 1 72 ? 2.604 8.102 1.014 1.00 97.38 72 SER A CA 1
ATOM 528 C C . SER A 1 72 ? 3.406 8.451 2.258 1.00 97.38 72 SER A C 1
ATOM 530 O O . SER A 1 72 ? 2.913 8.263 3.371 1.00 97.38 72 SER A O 1
ATOM 532 N N . VAL A 1 73 ? 4.612 8.992 2.081 1.00 94.44 73 VAL A N 1
ATOM 533 C CA . VAL A 1 73 ? 5.498 9.400 3.184 1.00 94.44 73 VAL A CA 1
ATOM 534 C C . VAL A 1 73 ? 6.037 10.813 2.953 1.00 94.44 73 VAL A C 1
ATOM 536 O O . VAL A 1 73 ? 7.207 10.981 2.653 1.00 94.44 73 VAL A O 1
ATOM 539 N N . GLY A 1 74 ? 5.191 11.844 3.073 1.00 85.56 74 GLY A N 1
ATOM 540 C CA . GLY A 1 74 ? 5.605 13.233 2.807 1.00 85.56 74 GLY A CA 1
ATOM 541 C C . GLY A 1 74 ? 6.230 13.433 1.416 1.00 85.56 74 GLY A C 1
ATOM 542 O O . GLY A 1 74 ? 6.119 12.557 0.570 1.00 85.56 74 GLY A O 1
ATOM 543 N N . ASP A 1 75 ? 6.797 14.621 1.162 1.00 89.25 75 ASP A N 1
ATOM 544 C CA . ASP A 1 75 ? 7.757 14.971 0.083 1.00 89.25 75 ASP A CA 1
ATOM 545 C C . ASP A 1 75 ? 7.505 14.537 -1.388 1.00 89.25 75 ASP A C 1
ATOM 547 O O . ASP A 1 75 ? 8.336 14.796 -2.260 1.00 89.25 75 ASP A O 1
ATOM 551 N N . GLY A 1 76 ? 6.350 13.952 -1.705 1.00 90.75 76 GLY A N 1
ATOM 552 C CA . GLY A 1 76 ? 6.053 13.368 -3.015 1.00 90.75 76 GLY A CA 1
ATOM 553 C C . GLY A 1 76 ? 6.492 11.906 -3.173 1.00 90.75 76 GLY A C 1
ATOM 554 O O . GLY A 1 76 ? 6.362 11.360 -4.275 1.00 90.75 76 GLY A O 1
ATOM 555 N N . THR A 1 77 ? 6.977 11.258 -2.108 1.00 97.38 77 THR A N 1
ATOM 556 C CA . THR A 1 77 ? 7.293 9.824 -2.102 1.00 97.38 77 THR A CA 1
ATOM 557 C C . THR A 1 77 ? 6.048 8.983 -1.828 1.00 97.38 77 THR A C 1
ATOM 559 O O . THR A 1 77 ? 5.371 9.156 -0.808 1.00 97.38 77 THR A O 1
ATOM 562 N N . TYR A 1 78 ? 5.749 8.038 -2.724 1.00 98.06 78 TYR A N 1
ATOM 563 C CA . TYR A 1 78 ? 4.584 7.166 -2.594 1.00 98.06 78 TYR A CA 1
ATOM 564 C C . TYR A 1 78 ? 4.699 5.841 -3.360 1.00 98.06 78 TYR A C 1
ATOM 566 O O . TYR A 1 78 ? 5.495 5.684 -4.285 1.00 98.06 78 TYR A O 1
ATOM 574 N N . ILE A 1 79 ? 3.831 4.902 -2.982 1.00 98.44 79 ILE A N 1
ATOM 575 C CA . ILE A 1 79 ? 3.457 3.711 -3.748 1.00 98.44 79 ILE A CA 1
ATOM 576 C C . ILE A 1 79 ? 1.958 3.814 -4.005 1.00 98.44 79 ILE A C 1
ATOM 578 O O . ILE A 1 79 ? 1.188 3.936 -3.053 1.00 98.44 79 ILE A O 1
ATOM 582 N N . LYS A 1 80 ? 1.537 3.761 -5.265 1.00 98.25 80 LYS A N 1
ATOM 583 C CA . LYS A 1 80 ? 0.135 3.863 -5.668 1.00 98.25 80 LYS A CA 1
ATOM 584 C C . LYS A 1 80 ? -0.240 2.689 -6.559 1.00 98.25 80 LYS A C 1
ATOM 586 O O . LYS A 1 80 ? 0.483 2.358 -7.491 1.00 98.25 80 LYS A O 1
ATOM 591 N N . ILE A 1 81 ? -1.378 2.073 -6.279 1.00 98.31 81 ILE A N 1
ATOM 592 C CA . ILE A 1 81 ? -2.038 1.113 -7.157 1.00 98.31 81 ILE A CA 1
ATOM 593 C C . ILE A 1 81 ? -3.335 1.770 -7.601 1.00 98.31 81 ILE A C 1
ATOM 595 O O . ILE A 1 81 ? -4.145 2.110 -6.747 1.00 98.31 81 ILE A O 1
ATOM 599 N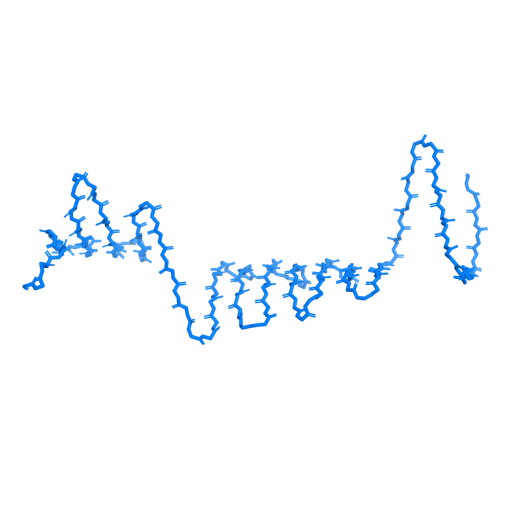 N . GLU A 1 82 ? -3.530 1.975 -8.899 1.00 97.50 82 GLU A N 1
ATOM 600 C CA . GLU A 1 82 ? -4.725 2.626 -9.451 1.00 97.50 82 GLU A CA 1
ATOM 601 C C . GLU A 1 82 ? -4.975 2.131 -10.874 1.00 97.50 82 GLU A C 1
ATOM 603 O O . GLU A 1 82 ? -4.038 2.005 -11.662 1.00 97.50 82 GLU A O 1
ATOM 608 N N . ASP A 1 83 ? -6.233 1.827 -11.207 1.00 93.81 83 ASP A N 1
ATOM 609 C CA . ASP A 1 83 ? -6.651 1.430 -12.561 1.00 93.81 83 ASP A CA 1
ATOM 610 C C . ASP A 1 83 ? -5.790 0.302 -13.179 1.00 93.81 83 ASP A C 1
ATOM 612 O O . ASP A 1 83 ? -5.450 0.310 -14.365 1.00 93.81 83 ASP A O 1
ATOM 616 N N . GLY A 1 84 ? -5.406 -0.682 -12.356 1.00 94.38 84 GLY A N 1
ATOM 617 C CA . GLY A 1 84 ? -4.581 -1.823 -12.774 1.00 94.38 84 GLY A CA 1
ATOM 618 C C . GLY A 1 84 ? -3.102 -1.495 -13.007 1.00 94.38 84 GLY A C 1
ATOM 619 O O . GLY A 1 84 ? -2.380 -2.323 -13.562 1.00 94.38 84 GLY A O 1
ATOM 620 N N . LYS A 1 85 ? -2.650 -0.309 -12.592 1.00 97.44 85 LYS A N 1
ATOM 621 C CA . LYS A 1 85 ? -1.254 0.130 -12.645 1.00 97.44 85 LYS A CA 1
ATOM 622 C C . LYS A 1 85 ? -0.658 0.209 -11.248 1.00 97.44 85 LYS A C 1
ATOM 624 O O . LYS A 1 85 ? -1.380 0.428 -10.278 1.00 97.44 85 LYS A O 1
ATOM 629 N N . ILE A 1 86 ? 0.660 0.066 -11.166 1.00 98.44 86 ILE A N 1
ATOM 630 C CA . ILE A 1 86 ? 1.448 0.300 -9.956 1.00 98.44 86 ILE A CA 1
ATOM 631 C C . ILE A 1 86 ? 2.454 1.405 -10.264 1.00 98.44 86 ILE A C 1
ATOM 633 O O . ILE A 1 86 ? 3.217 1.290 -11.219 1.00 98.44 86 ILE A O 1
ATOM 637 N N . GLU A 1 87 ? 2.474 2.451 -9.452 1.00 98.19 87 GLU A N 1
ATOM 638 C CA . GLU A 1 87 ? 3.432 3.547 -9.529 1.00 98.19 87 GLU A CA 1
ATOM 639 C C . GLU A 1 87 ? 4.212 3.644 -8.218 1.00 98.19 87 GLU A C 1
ATOM 641 O O . GLU A 1 87 ? 3.634 3.654 -7.130 1.00 98.19 87 GLU A O 1
ATOM 646 N N . LEU A 1 88 ? 5.536 3.701 -8.322 1.00 98.31 88 LEU A N 1
ATOM 647 C CA . LEU A 1 88 ? 6.435 4.005 -7.217 1.00 98.31 88 LEU A CA 1
ATOM 648 C C . LEU A 1 88 ? 7.118 5.324 -7.546 1.00 98.31 88 LEU A C 1
ATOM 650 O O . LEU A 1 88 ? 7.798 5.408 -8.565 1.00 98.31 88 LEU A O 1
ATOM 654 N N . SER A 1 89 ? 6.968 6.326 -6.687 1.00 97.44 89 SER A N 1
ATOM 655 C CA . SER A 1 89 ? 7.595 7.641 -6.831 1.00 97.44 89 SER A CA 1
ATOM 656 C C . SER A 1 89 ? 8.473 7.925 -5.623 1.00 97.44 89 SER A C 1
ATOM 658 O O . SER A 1 89 ? 8.058 7.707 -4.486 1.00 97.44 89 SER A O 1
ATOM 660 N N . CYS A 1 90 ? 9.685 8.419 -5.861 1.00 96.12 90 CYS A N 1
ATOM 661 C CA . CYS A 1 90 ? 10.599 8.866 -4.814 1.00 96.12 90 CYS A CA 1
ATOM 662 C C . CYS A 1 90 ? 11.507 9.974 -5.352 1.00 96.12 90 CYS A C 1
ATOM 664 O O . CYS A 1 90 ? 12.312 9.744 -6.263 1.00 96.12 90 CYS A O 1
ATOM 666 N N . ASN A 1 91 ? 11.395 11.175 -4.774 1.00 91.06 91 ASN A N 1
ATOM 667 C CA . ASN A 1 91 ? 12.251 12.326 -5.089 1.00 91.06 91 ASN A CA 1
ATOM 668 C C . ASN A 1 91 ? 12.392 12.608 -6.601 1.00 91.06 91 ASN A C 1
ATOM 670 O O . ASN A 1 91 ? 13.491 12.836 -7.106 1.00 91.06 91 ASN A O 1
ATOM 674 N N . GLY A 1 92 ? 11.280 12.544 -7.342 1.00 89.50 92 GLY A N 1
ATOM 675 C CA . GLY A 1 92 ? 11.242 12.795 -8.790 1.00 89.50 92 GLY A CA 1
ATOM 676 C C . GLY A 1 92 ? 11.690 11.628 -9.680 1.00 89.50 92 GLY A C 1
ATOM 677 O O . GLY A 1 92 ? 11.641 11.758 -10.901 1.00 89.50 92 GLY A O 1
ATOM 678 N N . ASN A 1 93 ? 12.094 10.492 -9.107 1.00 95.75 93 ASN A N 1
ATOM 679 C CA . ASN A 1 93 ? 12.257 9.238 -9.845 1.00 95.75 93 ASN A CA 1
ATOM 680 C C . ASN A 1 93 ? 10.952 8.443 -9.772 1.00 95.75 93 ASN A C 1
ATOM 682 O O . ASN A 1 93 ? 10.301 8.446 -8.724 1.00 95.75 93 ASN A O 1
ATOM 686 N N . SER A 1 94 ? 10.595 7.740 -10.847 1.00 97.50 94 SER A N 1
ATOM 687 C CA . SER A 1 94 ? 9.399 6.902 -10.877 1.00 97.50 94 SER A CA 1
ATOM 688 C C . SER A 1 94 ? 9.605 5.558 -11.567 1.00 97.50 94 SER A C 1
ATOM 690 O O . SER A 1 94 ? 10.407 5.414 -12.495 1.00 97.50 94 SER A O 1
ATOM 692 N N . ILE A 1 95 ? 8.854 4.562 -11.102 1.00 98.31 95 ILE A N 1
ATOM 693 C CA . ILE A 1 95 ? 8.675 3.270 -11.763 1.00 98.31 95 ILE A CA 1
ATOM 694 C C . ILE A 1 95 ? 7.176 3.062 -11.951 1.00 98.31 95 ILE A C 1
ATOM 696 O O . ILE A 1 95 ? 6.434 3.047 -10.973 1.00 98.31 95 ILE A O 1
ATOM 700 N N . GLU A 1 96 ? 6.746 2.873 -13.195 1.00 98.19 96 GLU A N 1
ATOM 701 C CA . GLU A 1 96 ? 5.354 2.588 -13.553 1.00 98.19 96 GLU A CA 1
ATOM 702 C C . GLU A 1 96 ? 5.254 1.171 -14.130 1.00 98.19 96 GLU A C 1
ATOM 704 O O . GLU A 1 96 ? 5.969 0.828 -15.075 1.00 98.19 96 GLU A O 1
ATOM 709 N N . LEU A 1 97 ? 4.349 0.360 -13.581 1.00 98.25 97 LEU A N 1
ATOM 710 C CA . LEU A 1 97 ? 3.991 -0.973 -14.061 1.00 98.25 97 LEU A CA 1
ATOM 711 C C . LEU A 1 97 ? 2.535 -0.953 -14.531 1.00 98.25 97 LEU A C 1
ATOM 713 O O . LEU A 1 97 ? 1.629 -0.695 -13.742 1.00 98.25 97 LEU A O 1
ATOM 717 N N . GLY A 1 98 ? 2.300 -1.243 -15.804 1.00 96.19 98 GLY A N 1
ATOM 718 C CA . GLY A 1 98 ? 0.965 -1.349 -16.388 1.00 96.19 98 GLY A CA 1
ATOM 719 C C . GLY A 1 98 ? 1.006 -2.166 -17.674 1.00 96.19 98 GLY A C 1
ATOM 720 O O . GLY A 1 98 ? 1.614 -3.232 -17.716 1.00 96.19 98 GLY A O 1
ATOM 721 N N . SER A 1 99 ? 0.396 -1.651 -18.745 1.00 95.62 99 SER A N 1
ATOM 722 C CA . SER A 1 99 ? 0.598 -2.198 -20.097 1.00 95.62 99 SER A CA 1
ATOM 723 C C . SER A 1 99 ? 2.054 -2.091 -20.558 1.00 95.62 99 SER A C 1
ATOM 725 O O . SER A 1 99 ? 2.519 -2.932 -21.319 1.00 95.62 99 SER A O 1
ATOM 727 N N . ASP A 1 100 ? 2.754 -1.069 -20.066 1.00 96.00 100 ASP A N 1
ATOM 728 C CA . ASP A 1 100 ? 4.178 -0.834 -20.261 1.00 96.00 100 ASP A CA 1
ATOM 729 C C . ASP A 1 100 ? 4.895 -0.866 -18.907 1.00 96.00 100 ASP A C 1
ATOM 731 O O . ASP A 1 100 ? 4.279 -0.660 -17.857 1.00 96.00 100 ASP A O 1
ATOM 735 N N . ILE A 1 101 ? 6.213 -1.062 -18.946 1.00 96.94 101 ILE A N 1
ATOM 736 C CA . ILE A 1 101 ? 7.100 -0.828 -17.805 1.00 96.94 101 ILE A CA 1
ATOM 737 C C . ILE A 1 101 ? 7.935 0.408 -18.122 1.00 96.94 101 ILE A C 1
ATOM 739 O O . ILE A 1 101 ? 8.682 0.413 -19.104 1.00 96.94 101 ILE A O 1
ATOM 743 N N . LYS A 1 102 ? 7.821 1.451 -17.296 1.00 97.06 102 LYS A N 1
ATOM 744 C CA . LYS A 1 102 ? 8.607 2.685 -17.438 1.00 97.06 102 LYS A CA 1
ATOM 745 C C . LYS A 1 102 ? 9.449 2.909 -16.196 1.00 97.06 102 LYS A C 1
ATOM 747 O O . LYS A 1 102 ? 8.970 2.750 -15.079 1.00 97.06 102 LYS A O 1
ATOM 752 N N . ILE A 1 103 ? 10.700 3.296 -16.410 1.00 96.75 103 ILE A N 1
ATOM 753 C CA . ILE A 1 103 ? 11.637 3.672 -15.355 1.00 96.75 103 ILE A CA 1
ATOM 754 C C . ILE A 1 103 ? 12.144 5.063 -15.712 1.00 96.75 103 ILE A C 1
ATOM 756 O O . ILE A 1 103 ? 12.817 5.231 -16.730 1.00 96.75 103 ILE A O 1
ATOM 760 N N . ASN A 1 104 ? 11.801 6.051 -14.891 1.00 95.62 104 ASN A N 1
ATOM 761 C CA . ASN A 1 104 ? 12.214 7.436 -15.060 1.00 95.62 104 ASN A CA 1
ATOM 762 C C . ASN A 1 104 ? 13.104 7.841 -13.889 1.00 95.62 104 ASN A C 1
ATOM 764 O O . ASN A 1 104 ? 12.742 7.687 -12.725 1.00 95.62 104 ASN A O 1
ATOM 768 N N . GLY A 1 105 ? 14.264 8.399 -14.195 1.00 93.81 105 GLY A N 1
ATOM 769 C CA . GLY A 1 105 ? 15.161 8.933 -13.185 1.00 93.81 105 GLY A CA 1
ATOM 770 C C . GLY A 1 105 ? 16.326 9.662 -13.826 1.00 93.81 105 GLY A C 1
ATOM 771 O O . GLY A 1 105 ? 16.639 9.440 -14.996 1.00 93.81 105 GLY A O 1
ATOM 772 N N . ALA A 1 106 ? 16.972 10.536 -13.057 1.00 90.25 106 ALA A N 1
ATOM 773 C CA . ALA A 1 106 ? 18.140 11.272 -13.542 1.00 90.25 106 ALA A CA 1
ATOM 774 C C . ALA A 1 106 ? 19.328 10.337 -13.828 1.00 90.25 106 ALA A C 1
ATOM 776 O O . ALA A 1 106 ? 20.083 10.568 -14.767 1.00 90.25 106 ALA A O 1
ATOM 777 N N . ASN A 1 107 ? 19.467 9.271 -13.032 1.00 90.81 107 ASN A N 1
ATOM 778 C CA . ASN A 1 107 ? 20.505 8.256 -13.171 1.00 90.81 107 ASN A CA 1
ATOM 779 C C . ASN A 1 107 ? 19.883 6.864 -13.017 1.00 90.81 107 ASN A C 1
ATOM 781 O O . ASN A 1 107 ? 19.346 6.544 -11.958 1.00 90.81 107 ASN A O 1
ATOM 785 N N . ILE A 1 108 ? 19.981 6.034 -14.057 1.00 92.56 108 ILE A N 1
ATOM 786 C CA . ILE A 1 108 ? 19.530 4.638 -14.030 1.00 92.56 108 ILE A CA 1
ATOM 787 C C . ILE A 1 108 ? 20.761 3.747 -14.170 1.00 92.56 108 ILE A C 1
ATOM 789 O O . ILE A 1 108 ? 21.378 3.685 -15.232 1.00 92.56 108 ILE A O 1
ATOM 793 N N . THR A 1 109 ? 21.111 3.051 -13.092 1.00 91.75 109 THR A N 1
ATOM 794 C CA . THR A 1 109 ? 22.232 2.108 -13.073 1.00 91.75 109 THR A CA 1
ATOM 795 C C . THR A 1 109 ? 21.697 0.685 -13.119 1.00 91.75 109 THR A C 1
ATOM 797 O O . THR A 1 109 ? 20.938 0.277 -12.244 1.00 91.75 109 THR A O 1
ATOM 800 N N . VAL A 1 110 ? 22.132 -0.086 -14.115 1.00 92.06 110 VAL A N 1
ATOM 801 C CA . VAL A 1 110 ? 21.847 -1.521 -14.226 1.00 92.06 110 VAL A CA 1
ATOM 802 C C . VAL A 1 110 ? 23.159 -2.274 -14.040 1.00 92.06 110 VAL A C 1
ATOM 804 O O . VAL A 1 110 ? 24.071 -2.132 -14.851 1.00 92.06 110 VAL A O 1
ATOM 807 N N . SER A 1 111 ? 23.270 -3.064 -12.973 1.00 91.38 111 SER A N 1
ATOM 808 C CA . SER A 1 111 ? 24.462 -3.856 -12.666 1.00 91.38 111 SER A CA 1
ATOM 809 C C . SER A 1 111 ? 24.138 -5.349 -12.619 1.00 91.38 111 SER A C 1
ATOM 811 O O . SER A 1 111 ? 23.061 -5.766 -12.198 1.00 91.38 111 SER A O 1
ATOM 813 N N . SER A 1 112 ? 25.085 -6.166 -13.076 1.00 93.69 112 SER A N 1
ATOM 814 C CA . SER A 1 112 ? 25.013 -7.626 -13.032 1.00 93.69 112 SER A CA 1
ATOM 815 C C . SER A 1 112 ? 26.397 -8.178 -12.713 1.00 93.69 112 SER A C 1
ATOM 817 O O . SER A 1 112 ? 27.400 -7.629 -13.162 1.00 93.69 112 SER A O 1
ATOM 819 N N . GLN A 1 113 ? 26.461 -9.264 -11.939 1.00 95.12 113 GLN A N 1
ATOM 820 C CA . GLN A 1 113 ? 27.723 -9.953 -11.630 1.00 95.12 113 GLN A CA 1
ATOM 821 C C . GLN A 1 113 ? 28.211 -10.853 -12.772 1.00 95.12 113 GLN A C 1
ATOM 823 O O . GLN A 1 113 ? 29.329 -11.355 -12.713 1.00 95.12 113 GLN A O 1
ATOM 828 N N . ASN A 1 114 ? 27.373 -11.105 -13.780 1.00 95.50 114 ASN A N 1
ATOM 829 C CA . ASN A 1 114 ? 27.704 -12.020 -14.867 1.00 95.50 114 ASN A CA 1
ATOM 830 C C . ASN A 1 114 ? 27.332 -11.415 -16.222 1.00 95.50 114 ASN A C 1
ATOM 832 O O . ASN A 1 114 ? 28.195 -10.950 -16.958 1.00 95.50 114 ASN A O 1
ATOM 836 N N . THR A 1 115 ? 26.040 -11.376 -16.546 1.00 94.19 115 THR A N 1
ATOM 837 C CA . THR A 1 115 ? 25.551 -10.844 -17.822 1.00 94.19 115 THR A CA 1
ATOM 838 C C . THR A 1 115 ? 24.259 -10.059 -17.633 1.00 94.19 115 THR A C 1
ATOM 840 O O . THR A 1 115 ? 23.447 -10.369 -16.758 1.00 94.19 115 THR A O 1
ATOM 843 N N . THR A 1 116 ? 24.072 -9.038 -18.468 1.00 93.31 116 THR A N 1
ATOM 844 C CA . THR A 1 116 ? 22.797 -8.335 -18.647 1.00 93.31 116 THR A CA 1
ATOM 845 C C . THR A 1 116 ? 22.322 -8.640 -20.058 1.00 93.31 116 THR A C 1
ATOM 847 O O . THR A 1 116 ? 22.982 -8.267 -21.024 1.00 93.31 116 THR A O 1
ATOM 850 N N . THR A 1 117 ? 21.202 -9.350 -20.184 1.00 93.12 117 THR A N 1
ATOM 851 C CA . THR A 1 117 ? 20.628 -9.711 -21.487 1.00 93.12 117 THR A CA 1
ATOM 852 C C . THR A 1 117 ? 19.391 -8.867 -21.746 1.00 93.12 117 THR A C 1
ATOM 854 O O . THR A 1 117 ? 18.489 -8.831 -20.914 1.00 93.12 117 THR A O 1
ATOM 857 N N . VAL A 1 118 ? 19.341 -8.221 -22.910 1.00 92.25 118 VAL A N 1
ATOM 858 C CA . VAL A 1 118 ? 18.149 -7.530 -23.414 1.00 92.25 118 VAL A CA 1
ATOM 859 C C . VAL A 1 118 ? 17.684 -8.272 -24.659 1.00 92.25 118 VAL A C 1
ATOM 861 O O . VAL A 1 118 ? 18.426 -8.377 -25.633 1.00 92.25 118 VAL A O 1
ATOM 864 N N . SER A 1 119 ? 16.469 -8.811 -24.618 1.00 93.31 119 SER A N 1
ATOM 865 C CA . SER A 1 119 ? 15.841 -9.512 -25.736 1.00 93.31 119 SER A CA 1
ATOM 866 C C . SER A 1 119 ? 14.429 -8.979 -25.956 1.00 93.31 119 SER A C 1
ATOM 868 O O . SER A 1 119 ? 13.725 -8.627 -25.011 1.00 93.31 119 SER A O 1
ATOM 870 N N . ALA A 1 120 ? 14.023 -8.896 -27.218 1.00 93.44 120 ALA A N 1
ATOM 871 C CA . ALA A 1 120 ? 12.701 -8.439 -27.614 1.00 93.44 120 ALA A CA 1
ATOM 872 C C . ALA A 1 120 ? 12.201 -9.265 -28.801 1.00 93.44 120 ALA A C 1
ATOM 874 O O . ALA A 1 120 ? 12.988 -9.793 -29.586 1.00 93.44 120 ALA A O 1
ATOM 875 N N . THR A 1 121 ? 10.880 -9.379 -28.928 1.00 96.31 121 THR A N 1
ATOM 876 C CA . THR A 1 121 ? 10.224 -10.020 -30.081 1.00 96.31 121 THR A CA 1
ATOM 877 C C . THR A 1 121 ? 10.162 -9.105 -31.306 1.00 96.31 121 THR A C 1
ATOM 879 O O . THR A 1 121 ? 9.823 -9.558 -32.396 1.00 96.31 121 THR A O 1
ATOM 882 N N . GLN A 1 122 ? 10.472 -7.822 -31.120 1.00 95.88 122 GLN A N 1
ATOM 883 C CA . GLN A 1 122 ? 10.473 -6.766 -32.127 1.00 95.88 122 GLN A CA 1
ATOM 884 C C . GLN A 1 122 ? 11.749 -5.918 -31.989 1.00 95.88 122 GLN A C 1
ATOM 886 O O . GLN A 1 122 ? 12.628 -6.226 -31.184 1.00 95.88 122 GLN A O 1
ATOM 891 N N . GLU A 1 123 ? 11.857 -4.861 -32.792 1.00 94.50 123 GLU A N 1
ATOM 892 C CA . GLU A 1 123 ? 12.991 -3.936 -32.784 1.00 94.50 123 GLU A CA 1
ATOM 893 C C . GLU A 1 123 ? 13.205 -3.274 -31.410 1.00 94.50 123 GLU A C 1
ATOM 895 O O . GLU A 1 123 ? 12.258 -2.825 -30.762 1.00 94.50 123 GLU A O 1
ATOM 900 N N . VAL A 1 124 ? 14.472 -3.180 -30.988 1.00 93.00 124 VAL A N 1
ATOM 901 C CA . VAL A 1 124 ? 14.891 -2.430 -29.796 1.00 93.00 124 VAL A CA 1
ATOM 902 C C . VAL A 1 124 ? 15.469 -1.088 -30.235 1.00 93.00 124 VAL A C 1
ATOM 904 O O . VAL A 1 124 ? 16.577 -1.024 -30.766 1.00 93.00 124 VAL A O 1
ATOM 907 N N . ALA A 1 125 ? 14.734 -0.008 -29.975 1.00 90.25 125 ALA A N 1
ATOM 908 C CA . ALA A 1 125 ? 15.196 1.348 -30.244 1.00 90.25 125 ALA A CA 1
ATOM 909 C C . ALA A 1 125 ? 15.999 1.899 -29.055 1.00 90.25 125 ALA A C 1
ATOM 911 O O . ALA A 1 125 ? 15.468 2.085 -27.961 1.00 90.25 125 ALA A O 1
ATOM 912 N N . LEU A 1 126 ? 17.279 2.206 -29.280 1.00 89.50 126 LEU A N 1
ATOM 913 C CA . LEU A 1 126 ? 18.159 2.846 -28.299 1.00 89.50 126 LEU A CA 1
ATOM 914 C C . LEU A 1 126 ? 18.572 4.230 -28.805 1.00 89.50 126 LEU A C 1
ATOM 916 O O . LEU A 1 126 ? 19.268 4.350 -29.812 1.00 89.50 126 LEU A O 1
ATOM 920 N N . LYS A 1 127 ? 18.176 5.286 -28.089 1.00 86.31 127 LYS A N 1
ATOM 921 C CA . LYS A 1 127 ? 18.610 6.660 -28.372 1.00 86.31 127 LYS A CA 1
ATOM 922 C C . LYS A 1 127 ? 19.645 7.091 -27.335 1.00 86.31 127 LYS A C 1
ATOM 924 O O . LYS A 1 127 ? 19.285 7.507 -26.240 1.00 86.31 127 LYS A O 1
ATOM 929 N N . ALA A 1 128 ? 20.925 7.000 -27.683 1.00 80.75 128 ALA A N 1
ATOM 930 C CA . ALA A 1 128 ? 22.021 7.489 -26.847 1.00 80.75 128 ALA A CA 1
ATOM 931 C C . ALA A 1 128 ? 22.544 8.841 -27.360 1.00 80.75 128 ALA A C 1
ATOM 933 O O . ALA A 1 128 ? 22.658 9.035 -28.568 1.00 80.75 128 ALA A O 1
ATOM 934 N N . MET A 1 129 ? 22.886 9.765 -26.451 1.00 70.69 129 MET A N 1
ATOM 935 C CA . MET A 1 129 ? 23.634 10.989 -26.794 1.00 70.69 129 MET A CA 1
ATOM 936 C C . MET A 1 129 ? 25.153 10.824 -26.611 1.00 70.69 129 MET A C 1
ATOM 938 O O . MET A 1 129 ? 25.896 11.460 -27.348 1.00 70.69 129 MET A O 1
ATOM 942 N N . THR A 1 130 ? 25.602 9.907 -25.741 1.00 70.69 130 THR A N 1
ATOM 943 C CA . THR A 1 130 ? 26.989 9.407 -25.652 1.00 70.69 130 THR A CA 1
ATOM 944 C C . THR A 1 130 ? 26.975 8.026 -24.986 1.00 70.69 130 THR A C 1
ATOM 946 O O . THR A 1 130 ? 26.333 7.866 -23.952 1.00 70.69 130 THR A O 1
ATOM 949 N N . VAL A 1 131 ? 27.677 7.033 -25.542 1.00 63.47 131 VAL A N 1
ATOM 950 C CA . VAL A 1 131 ? 27.954 5.748 -24.872 1.00 63.47 131 VAL A CA 1
ATOM 951 C C . VAL A 1 131 ? 29.448 5.705 -24.576 1.00 63.47 131 VAL A C 1
ATOM 953 O O . VAL A 1 131 ? 30.254 5.648 -25.500 1.00 63.47 131 VAL A O 1
ATOM 956 N N . SER A 1 132 ? 29.828 5.761 -23.304 1.00 65.56 132 SER A N 1
ATOM 957 C CA . SER A 1 132 ? 31.214 5.588 -22.861 1.00 65.56 132 SER A CA 1
ATOM 958 C C . SER A 1 132 ? 31.308 4.320 -22.022 1.00 65.56 132 SER A C 1
ATOM 960 O O . SER A 1 132 ? 30.628 4.210 -21.005 1.00 65.56 132 SER A O 1
ATOM 962 N N . ALA A 1 133 ? 32.125 3.364 -22.463 1.00 62.06 133 ALA A N 1
ATOM 963 C CA . ALA A 1 133 ? 32.480 2.195 -21.667 1.00 62.06 133 ALA A CA 1
ATOM 964 C C . ALA A 1 133 ? 33.559 2.587 -20.645 1.00 62.06 133 ALA A C 1
ATOM 966 O O . ALA A 1 133 ? 34.510 3.284 -21.006 1.00 62.06 133 ALA A O 1
ATOM 967 N N . SER A 1 134 ? 33.392 2.159 -19.393 1.00 57.31 134 SER A N 1
ATOM 968 C CA . SER A 1 134 ? 34.434 2.174 -18.356 1.00 57.31 134 SER A CA 1
ATOM 969 C C . SER A 1 134 ? 35.121 0.822 -18.279 1.00 57.31 134 SER A C 1
ATOM 971 O O . SER A 1 134 ? 34.359 -0.172 -18.237 1.00 57.31 134 SER A O 1
#

Organism: Piscirickettsia salmonis (NCBI:txid1238)

Secondary structure (DSSP, 8-state):
-----EEEEEESSSEEEEEEEETTEEEEEEEETTTTEEEEESS------SS-EEEEETTEEEEE-SSEEEEEESTT-EEEEETTEEEEEETTEEEEESSSEEEE-S------SS------SS------S-----